Protein AF-A0A804MIJ2-F1 (afdb_monomer_lite)

pLDDT: mean 83.0, std 12.52, range [50.69, 95.25]

Secondary structure (DSSP, 8-state):
-HHHHHHHHHHHHHHHHHHHHTS----EEEEEEEEEE--HHHHHHHHHHHHHHSSSPEEEEEEEEEE-SEEEEEEEEEEE-

Organism: Zea mays (NCBI:txid4577)

Structure (mmCIF, N/CA/C/O backbone):
data_AF-A0A804MIJ2-F1
#
_entry.id   AF-A0A804MIJ2-F1
#
loop_
_atom_site.group_PDB
_atom_site.id
_atom_site.type_symbol
_atom_site.label_atom_id
_atom_site.label_alt_id
_atom_site.label_comp_id
_atom_site.label_asym_id
_atom_site.label_entity_id
_atom_site.label_seq_id
_atom_site.pdbx_PDB_ins_code
_atom_site.Cartn_x
_atom_site.Cartn_y
_atom_site.Cartn_z
_atom_site.occupancy
_atom_site.B_iso_or_equiv
_atom_site.auth_seq_id
_atom_site.auth_comp_id
_atom_site.auth_asym_id
_atom_site.auth_atom_id
_atom_site.pdbx_PDB_model_num
ATOM 1 N N . MET A 1 1 ? -42.843 -27.590 19.765 1.00 54.78 1 MET A N 1
ATOM 2 C CA . MET A 1 1 ? -42.265 -26.256 20.065 1.00 54.78 1 MET A CA 1
ATOM 3 C C . MET A 1 1 ? -40.993 -25.930 19.256 1.00 54.78 1 MET A C 1
ATOM 5 O O . MET A 1 1 ? -40.393 -24.899 19.509 1.00 54.78 1 MET A O 1
ATOM 9 N N . ALA A 1 2 ? -40.606 -26.715 18.235 1.00 63.38 2 ALA A N 1
ATOM 10 C CA . ALA A 1 2 ? -39.371 -26.478 17.466 1.00 63.38 2 ALA A CA 1
ATOM 11 C C . ALA A 1 2 ? -39.483 -25.396 16.366 1.00 63.38 2 ALA A C 1
ATOM 13 O O . ALA A 1 2 ? -38.537 -24.647 16.149 1.00 63.38 2 ALA A O 1
ATOM 14 N N . MET A 1 3 ? -40.643 -25.252 15.706 1.00 66.94 3 MET A N 1
ATOM 15 C CA . MET A 1 3 ? -40.771 -24.347 14.546 1.00 66.94 3 MET A CA 1
ATOM 16 C C . MET A 1 3 ? -40.558 -22.861 14.875 1.00 66.94 3 MET A C 1
ATOM 18 O O . MET A 1 3 ? -39.979 -22.134 14.074 1.00 66.94 3 MET A O 1
ATOM 22 N N . LYS A 1 4 ? -40.973 -22.405 16.067 1.00 74.81 4 LYS A N 1
ATOM 23 C CA . LYS A 1 4 ? -40.808 -20.999 16.477 1.00 74.81 4 LYS A CA 1
ATOM 24 C C . LYS A 1 4 ? -39.331 -20.603 16.594 1.00 74.81 4 LYS A C 1
ATOM 26 O O . LYS A 1 4 ? -38.971 -19.506 16.186 1.00 74.81 4 LYS A O 1
ATOM 31 N N . HIS A 1 5 ? -38.476 -21.502 17.088 1.00 72.31 5 HIS A N 1
ATOM 32 C CA . HIS A 1 5 ? -37.041 -21.235 17.226 1.00 72.31 5 HIS A CA 1
ATOM 33 C C . HIS A 1 5 ? -36.332 -21.114 15.874 1.00 72.31 5 HIS A C 1
ATOM 35 O O . HIS A 1 5 ? -35.457 -20.265 15.730 1.00 72.31 5 HIS A O 1
ATOM 41 N N . VAL A 1 6 ? -36.735 -21.906 14.873 1.00 78.31 6 VAL A N 1
ATOM 42 C CA . VAL A 1 6 ? -36.154 -21.838 13.521 1.00 78.31 6 VAL A CA 1
ATOM 43 C C . VAL A 1 6 ? -36.455 -20.490 12.867 1.00 78.31 6 VAL A C 1
ATOM 45 O O . VAL A 1 6 ? -35.544 -19.845 12.359 1.00 78.31 6 VAL A O 1
ATOM 48 N N . ILE A 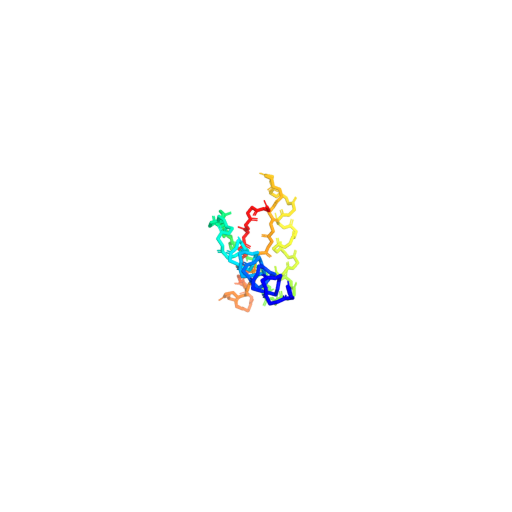1 7 ? -37.705 -20.021 12.950 1.00 82.25 7 ILE A N 1
ATOM 49 C CA . ILE A 1 7 ? -38.113 -18.726 12.380 1.00 82.25 7 ILE A CA 1
ATOM 50 C C . ILE A 1 7 ? -37.345 -17.575 13.038 1.00 82.25 7 ILE A C 1
ATOM 52 O O . ILE A 1 7 ? -36.832 -16.706 12.339 1.00 82.25 7 ILE A O 1
ATOM 56 N N . ILE A 1 8 ? -37.216 -17.591 14.369 1.00 83.75 8 ILE A N 1
ATOM 57 C CA . ILE A 1 8 ? -36.447 -16.576 15.104 1.00 83.75 8 ILE A CA 1
ATOM 58 C C . ILE A 1 8 ? -34.974 -16.600 14.673 1.00 83.75 8 ILE A C 1
ATOM 60 O O . ILE A 1 8 ? -34.399 -15.545 14.432 1.00 83.75 8 ILE A O 1
ATOM 64 N N . CYS A 1 9 ? -34.374 -17.782 14.512 1.00 84.38 9 CYS A N 1
ATOM 65 C CA . CYS A 1 9 ? -32.985 -17.912 14.069 1.00 84.38 9 CYS A CA 1
ATOM 66 C C . CYS A 1 9 ? -32.782 -17.361 12.645 1.00 84.38 9 CYS A C 1
ATOM 68 O O . CYS A 1 9 ? -31.847 -16.601 12.408 1.00 84.38 9 CYS A O 1
ATOM 70 N N . CYS A 1 10 ? -33.693 -17.664 11.713 1.00 84.06 10 CYS A N 1
ATOM 71 C CA . CYS A 1 10 ? -33.657 -17.119 10.353 1.00 84.06 10 CYS A CA 1
ATOM 72 C C . CYS A 1 10 ? -33.834 -15.595 10.323 1.00 84.06 10 CYS A C 1
ATOM 74 O O . CYS A 1 10 ? -33.120 -14.919 9.588 1.00 84.06 10 CYS A O 1
ATOM 76 N N . LEU A 1 11 ? -34.749 -15.047 11.130 1.00 83.81 11 LEU A N 1
ATOM 77 C CA . LEU A 1 11 ? -34.941 -13.599 11.247 1.00 83.81 11 LEU A CA 1
ATOM 78 C C . LEU A 1 11 ? -33.700 -12.911 11.823 1.00 83.81 11 LEU A C 1
ATOM 80 O O . LEU A 1 11 ? -33.310 -11.860 11.326 1.00 83.81 11 LEU A O 1
ATOM 84 N N . LEU A 1 12 ? -33.052 -13.515 12.824 1.00 82.31 12 LEU A N 1
ATOM 85 C CA . LEU A 1 12 ? -31.802 -13.003 13.388 1.00 82.31 12 LEU A CA 1
ATOM 86 C C . LEU A 1 12 ? -30.664 -13.039 12.361 1.00 82.31 12 LEU A C 1
ATOM 88 O O . LEU A 1 12 ? -29.962 -12.047 12.213 1.00 82.31 12 LEU A O 1
ATOM 92 N N . LEU A 1 13 ? -30.516 -14.133 11.607 1.00 79.44 13 LEU A N 1
ATOM 93 C CA . LEU A 1 13 ? -29.536 -14.236 10.518 1.00 79.44 13 LEU A CA 1
ATOM 94 C C . LEU A 1 13 ? -29.767 -13.171 9.438 1.00 79.44 13 LEU A C 1
ATOM 96 O O . LEU A 1 13 ? -28.815 -12.525 9.007 1.00 79.44 13 LEU A O 1
ATOM 100 N N . ALA A 1 14 ? -31.023 -12.949 9.040 1.00 77.19 14 ALA A N 1
ATOM 101 C CA . ALA A 1 14 ? -31.377 -11.901 8.087 1.00 77.19 14 ALA A CA 1
ATOM 102 C C . ALA A 1 14 ? -31.067 -10.497 8.633 1.00 77.19 14 ALA A C 1
ATOM 104 O O . ALA A 1 14 ? -30.512 -9.675 7.907 1.00 77.19 14 ALA A O 1
ATOM 105 N N . LEU A 1 15 ? -31.352 -10.237 9.917 1.00 73.19 15 LEU A N 1
ATOM 106 C CA . LEU A 1 15 ? -31.018 -8.965 10.566 1.00 73.19 15 LEU A CA 1
ATOM 107 C C . LEU A 1 15 ? -29.506 -8.710 10.583 1.00 73.19 15 LEU A C 1
ATOM 109 O O . LEU A 1 15 ? -29.073 -7.605 10.265 1.00 73.19 15 LEU A O 1
ATOM 113 N N . MET A 1 16 ? -28.708 -9.728 10.923 1.00 71.69 16 MET A N 1
ATOM 114 C CA . MET A 1 16 ? -27.245 -9.614 10.953 1.00 71.69 16 MET A CA 1
ATOM 115 C C . MET A 1 16 ? -26.685 -9.357 9.551 1.00 71.69 16 MET A C 1
ATOM 117 O O . MET A 1 16 ? -25.826 -8.494 9.376 1.00 71.69 16 MET A O 1
ATOM 121 N N . LEU A 1 17 ? -27.225 -10.033 8.533 1.00 65.50 17 LEU A N 1
ATOM 122 C CA . LEU A 1 17 ? -26.802 -9.832 7.148 1.00 65.50 17 LEU A CA 1
ATOM 123 C C . LEU A 1 17 ? -27.153 -8.428 6.634 1.00 65.50 17 LEU A C 1
ATOM 125 O O . LEU A 1 17 ? -26.378 -7.822 5.899 1.00 65.50 17 LEU A O 1
ATOM 129 N N . GLN A 1 18 ? -28.304 -7.889 7.042 1.00 59.66 18 GLN A N 1
ATOM 130 C CA . GLN A 1 18 ? -28.71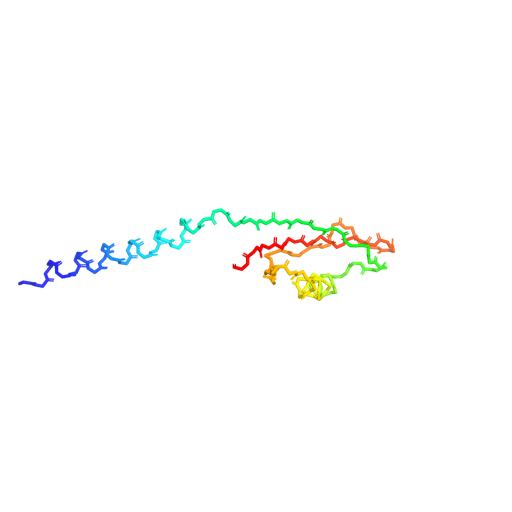5 -6.543 6.657 1.00 59.66 18 GLN A CA 1
ATOM 131 C C . GLN A 1 18 ? -27.916 -5.460 7.393 1.00 59.66 18 GLN A C 1
ATOM 133 O O . GLN A 1 18 ? -27.590 -4.443 6.784 1.00 59.66 18 GLN A O 1
ATOM 138 N N . SER A 1 19 ? -27.534 -5.692 8.657 1.00 55.06 19 SER A N 1
ATOM 139 C CA . SER A 1 19 ? -26.696 -4.746 9.406 1.00 55.06 19 SER A CA 1
ATOM 140 C C . SER A 1 19 ? -25.320 -4.525 8.773 1.00 55.06 19 SER A C 1
ATOM 142 O O . SER A 1 19 ? -24.830 -3.397 8.805 1.00 55.06 19 SER A O 1
ATOM 144 N N . ASP A 1 20 ? -24.756 -5.546 8.120 1.00 52.84 20 ASP A N 1
ATOM 145 C CA . ASP A 1 20 ? -23.474 -5.451 7.411 1.00 52.84 20 ASP A CA 1
ATOM 146 C C . ASP A 1 20 ? -23.563 -4.503 6.198 1.00 52.84 20 ASP A C 1
ATOM 148 O O . ASP A 1 20 ? -22.669 -3.694 5.961 1.00 52.84 20 ASP A O 1
ATOM 152 N N . GLN A 1 21 ? -24.699 -4.502 5.487 1.00 52.50 21 GLN A N 1
ATOM 153 C CA . GLN A 1 21 ? -24.898 -3.632 4.319 1.00 52.50 21 GLN A CA 1
ATOM 154 C C . GLN A 1 21 ? -25.329 -2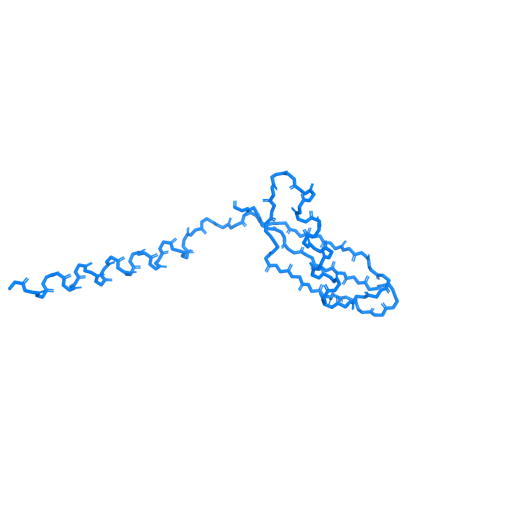.201 4.660 1.00 52.50 21 GLN A C 1
ATOM 156 O O . GLN A 1 21 ? -25.152 -1.300 3.843 1.00 52.50 21 GLN A O 1
ATOM 161 N N . THR A 1 22 ? -25.877 -1.966 5.855 1.00 52.44 22 THR A N 1
ATOM 162 C CA . THR A 1 22 ? -26.204 -0.615 6.352 1.00 52.44 22 THR A CA 1
ATOM 163 C C . THR A 1 22 ? -25.089 0.025 7.176 1.00 52.44 22 THR A C 1
ATOM 165 O O . THR A 1 22 ? -25.306 1.089 7.759 1.00 52.44 22 THR A O 1
ATOM 168 N N . SER A 1 23 ? -23.899 -0.583 7.221 1.00 50.69 23 SER A N 1
ATOM 169 C CA . SER A 1 23 ? -22.717 0.063 7.784 1.00 50.69 23 SER A CA 1
ATOM 170 C C . SER A 1 23 ? -22.472 1.368 7.025 1.00 50.69 23 SER A C 1
ATOM 172 O O . SER A 1 23 ? -22.222 1.356 5.821 1.00 50.69 23 SER A O 1
ATOM 174 N N . ALA A 1 24 ? -22.687 2.475 7.741 1.00 55.88 24 ALA A N 1
ATOM 175 C CA . ALA A 1 24 ? -22.503 3.874 7.374 1.00 55.88 24 ALA A CA 1
ATOM 176 C C . ALA A 1 24 ? -21.677 4.081 6.100 1.00 55.88 24 ALA A C 1
ATOM 178 O O . ALA A 1 24 ? -20.557 3.589 6.027 1.00 55.88 24 ALA A O 1
ATOM 179 N N . ALA A 1 25 ? -22.209 4.840 5.132 1.00 61.94 25 ALA A N 1
ATOM 180 C CA . ALA A 1 25 ? -21.495 5.207 3.911 1.00 61.94 25 ALA A CA 1
ATOM 181 C C . ALA A 1 25 ? -20.047 5.595 4.247 1.00 61.94 25 ALA A C 1
ATOM 183 O O . ALA A 1 25 ? -19.814 6.654 4.837 1.00 61.94 25 ALA A O 1
ATOM 184 N N . ASP A 1 26 ? -19.108 4.693 3.938 1.00 71.31 26 ASP A N 1
ATOM 185 C CA . ASP A 1 26 ? -17.706 4.862 4.297 1.00 71.31 26 ASP A CA 1
ATOM 186 C C . ASP A 1 26 ? -17.248 6.242 3.824 1.00 71.31 26 ASP A C 1
ATOM 188 O O . ASP A 1 26 ? -17.385 6.589 2.645 1.00 71.31 26 ASP A O 1
ATOM 192 N N . ILE A 1 27 ? -16.690 7.043 4.734 1.00 82.88 27 ILE A N 1
ATOM 193 C CA . ILE A 1 27 ? -16.058 8.301 4.342 1.00 82.88 27 ILE A CA 1
ATOM 194 C C . ILE A 1 27 ? -14.758 7.925 3.640 1.00 82.88 27 ILE A C 1
ATOM 196 O O . ILE A 1 27 ? -13.739 7.653 4.285 1.00 82.88 27 ILE A O 1
ATOM 200 N N . CYS A 1 28 ? -14.823 7.891 2.314 1.00 89.94 28 CYS A N 1
ATOM 201 C CA . CYS A 1 28 ? -13.697 7.591 1.453 1.00 89.94 28 CYS A CA 1
ATOM 202 C C . CYS A 1 28 ? -13.145 8.857 0.791 1.00 89.94 28 CYS A C 1
ATOM 204 O O . CYS A 1 28 ? -13.880 9.777 0.435 1.00 89.94 28 CYS A O 1
ATOM 206 N N . SER A 1 29 ? -11.836 8.880 0.588 1.00 90.31 29 SER A N 1
ATOM 207 C CA . SER A 1 29 ? -11.113 9.847 -0.228 1.00 90.31 29 SER A CA 1
ATOM 208 C C . SER A 1 29 ? -10.304 9.116 -1.296 1.00 90.31 29 SER A C 1
ATOM 210 O O . SER A 1 29 ? -10.066 7.910 -1.206 1.00 90.31 29 SER A O 1
ATOM 212 N N . TYR A 1 30 ? -9.885 9.838 -2.330 1.00 92.62 30 TYR A N 1
ATOM 213 C CA . TYR A 1 30 ? -9.023 9.294 -3.373 1.00 92.62 30 TYR A CA 1
ATOM 214 C C . TYR A 1 30 ? -7.761 10.136 -3.532 1.00 92.62 30 TYR A C 1
ATOM 216 O O . TYR A 1 30 ? -7.751 11.326 -3.214 1.00 92.62 30 TYR A O 1
ATOM 224 N N . ALA A 1 31 ? -6.698 9.515 -4.036 1.00 93.31 31 ALA A N 1
ATOM 225 C CA . ALA A 1 31 ? -5.487 10.213 -4.444 1.00 93.31 31 ALA A CA 1
ATOM 226 C C . ALA A 1 31 ? -4.856 9.541 -5.663 1.00 93.31 31 ALA A C 1
ATOM 228 O O . ALA A 1 31 ? -4.886 8.314 -5.791 1.00 93.31 31 ALA A O 1
ATOM 229 N N . ASP A 1 32 ? -4.238 10.360 -6.511 1.00 94.25 32 ASP A N 1
ATOM 230 C CA . ASP A 1 32 ? -3.482 9.907 -7.671 1.00 94.25 32 ASP A CA 1
ATOM 231 C C . ASP A 1 32 ? -1.991 10.165 -7.468 1.00 94.25 32 ASP A C 1
ATOM 233 O O . ASP A 1 32 ? -1.556 11.293 -7.224 1.00 94.25 32 ASP A O 1
ATOM 237 N N . PHE A 1 33 ? -1.186 9.121 -7.627 1.00 93.00 33 PHE A N 1
ATOM 238 C CA . PHE A 1 33 ? 0.259 9.195 -7.496 1.00 93.00 33 PHE A CA 1
ATOM 239 C C . PHE A 1 33 ? 0.948 8.901 -8.818 1.00 93.00 33 PHE A C 1
ATOM 241 O O . PHE A 1 33 ? 0.672 7.902 -9.488 1.00 93.00 33 PHE A O 1
ATOM 248 N N . ARG A 1 34 ? 1.896 9.764 -9.187 1.00 91.06 34 ARG A N 1
ATOM 249 C CA . ARG A 1 34 ? 2.760 9.517 -10.341 1.00 91.06 34 ARG A CA 1
ATOM 250 C C . ARG A 1 34 ? 3.731 8.392 -10.010 1.00 91.06 34 ARG A C 1
ATOM 252 O O . ARG A 1 34 ? 4.377 8.403 -8.965 1.00 91.06 34 ARG A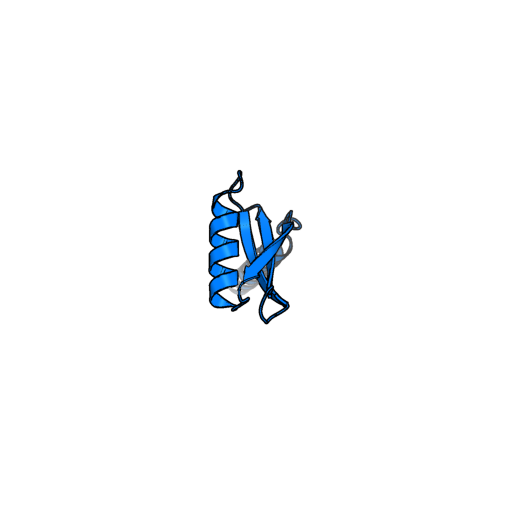 O 1
ATOM 259 N N . ALA A 1 35 ? 3.857 7.456 -10.936 1.00 84.94 35 ALA A N 1
ATOM 260 C CA . ALA A 1 35 ? 4.823 6.376 -10.887 1.00 84.94 35 ALA A CA 1
ATOM 261 C C . ALA A 1 35 ? 5.600 6.363 -12.202 1.00 84.94 35 ALA A C 1
ATOM 263 O O . ALA A 1 35 ? 5.023 6.576 -13.268 1.00 84.94 35 ALA A O 1
ATOM 264 N N . MET A 1 36 ? 6.908 6.091 -12.153 1.00 84.75 36 MET A N 1
ATOM 265 C CA . MET A 1 36 ? 7.700 5.996 -13.384 1.00 84.75 36 MET A CA 1
ATOM 266 C C . MET A 1 36 ? 7.122 4.927 -14.315 1.00 84.75 36 MET A C 1
ATOM 268 O O . MET A 1 36 ? 6.946 5.194 -15.494 1.00 84.75 36 MET A O 1
ATOM 272 N N . PHE A 1 37 ? 6.721 3.785 -13.755 1.00 86.56 37 PHE A N 1
ATOM 273 C CA . PHE A 1 37 ? 5.927 2.763 -14.424 1.00 86.56 37 PHE A CA 1
ATOM 274 C C . PHE A 1 37 ? 4.775 2.368 -13.511 1.00 86.56 37 PHE A C 1
ATOM 276 O O . PHE A 1 37 ? 5.010 1.931 -12.389 1.00 86.56 37 PHE A O 1
ATOM 283 N N . CYS A 1 38 ? 3.531 2.472 -13.971 1.00 89.00 38 CYS A N 1
ATOM 284 C CA . CYS A 1 38 ? 2.423 1.947 -13.181 1.00 89.00 38 CYS A CA 1
ATOM 285 C C . CYS A 1 38 ? 2.255 0.446 -13.443 1.00 89.00 38 CYS A C 1
ATOM 287 O O . CYS A 1 38 ? 1.837 0.026 -14.523 1.00 89.00 38 CYS A O 1
ATOM 289 N N . LYS A 1 39 ? 2.591 -0.370 -12.441 1.00 91.44 39 LYS A N 1
ATOM 290 C CA . LYS A 1 39 ? 2.245 -1.795 -12.370 1.00 91.44 39 LYS A CA 1
ATOM 291 C C . LYS A 1 39 ? 1.296 -1.999 -11.197 1.00 91.44 39 LYS A C 1
ATOM 293 O O . LYS A 1 39 ? 1.514 -1.414 -10.142 1.00 91.44 39 LYS A O 1
ATOM 298 N N . ASN A 1 40 ? 0.291 -2.861 -11.350 1.00 89.81 40 ASN A N 1
ATOM 299 C CA . ASN A 1 40 ? -0.739 -3.059 -10.322 1.00 89.81 40 ASN A CA 1
ATOM 300 C C . ASN A 1 40 ? -0.161 -3.406 -8.942 1.00 89.81 40 ASN A C 1
ATOM 302 O O . ASN A 1 40 ? -0.611 -2.849 -7.948 1.00 89.81 40 ASN A O 1
ATOM 306 N N . TRP A 1 41 ? 0.858 -4.271 -8.876 1.00 91.38 41 TRP A N 1
ATOM 307 C CA . TRP A 1 41 ? 1.500 -4.638 -7.607 1.00 91.38 41 TRP A CA 1
ATOM 308 C C . TRP A 1 41 ? 2.208 -3.448 -6.940 1.00 91.38 41 TRP A C 1
ATOM 310 O O . TRP A 1 41 ? 2.133 -3.292 -5.725 1.00 91.38 41 TRP A O 1
ATOM 320 N N . MET A 1 42 ? 2.845 -2.586 -7.737 1.00 91.75 42 MET A N 1
ATOM 321 C CA . MET A 1 42 ? 3.569 -1.407 -7.262 1.00 91.75 42 MET A CA 1
ATOM 322 C C . MET A 1 42 ? 2.602 -0.290 -6.854 1.00 91.75 42 MET A C 1
ATOM 324 O O . MET A 1 42 ? 2.807 0.389 -5.857 1.00 91.75 42 MET A O 1
ATOM 328 N N . CYS A 1 43 ? 1.503 -0.137 -7.595 1.00 93.38 43 CYS A N 1
ATOM 329 C CA . CYS A 1 43 ? 0.417 0.762 -7.228 1.00 93.38 43 CYS A CA 1
ATOM 330 C C . CYS A 1 43 ? -0.237 0.319 -5.909 1.00 93.38 43 CYS A C 1
ATOM 332 O O . CYS A 1 43 ? -0.416 1.132 -5.009 1.00 93.38 43 CYS A O 1
ATOM 334 N N . LYS A 1 44 ? -0.489 -0.987 -5.738 1.00 94.12 44 LYS A N 1
ATOM 335 C CA . LYS A 1 44 ? -1.002 -1.553 -4.483 1.00 94.12 44 LYS A CA 1
ATOM 336 C C . LYS A 1 44 ? -0.099 -1.232 -3.292 1.00 94.12 44 LYS A C 1
ATOM 338 O O . LYS A 1 44 ? -0.597 -0.769 -2.268 1.00 94.12 44 LYS A O 1
ATOM 343 N N . SER A 1 45 ? 1.208 -1.478 -3.412 1.00 94.19 45 SER A N 1
ATOM 344 C CA . SER A 1 45 ? 2.156 -1.206 -2.325 1.00 94.19 45 SER A CA 1
ATOM 345 C C . SER A 1 45 ? 2.262 0.287 -2.022 1.00 94.19 45 SER A C 1
ATOM 347 O O . SER A 1 45 ? 2.292 0.662 -0.853 1.00 94.19 45 SER A O 1
ATOM 349 N N . GLN A 1 46 ? 2.238 1.141 -3.049 1.00 93.00 46 GLN A N 1
ATOM 350 C CA . GLN A 1 46 ? 2.228 2.591 -2.887 1.00 93.00 46 GLN A CA 1
ATOM 351 C C . GLN A 1 46 ? 0.969 3.079 -2.162 1.00 93.00 46 GLN A C 1
ATOM 353 O O . GLN A 1 46 ? 1.091 3.835 -1.202 1.00 93.00 46 GLN A O 1
ATOM 358 N N . CYS A 1 47 ? -0.222 2.621 -2.561 1.00 94.12 47 CYS A N 1
ATOM 359 C CA . CYS A 1 47 ? -1.463 2.951 -1.860 1.00 94.12 47 CYS A CA 1
ATOM 360 C C . CYS A 1 47 ? -1.403 2.494 -0.399 1.00 94.12 47 CYS A C 1
ATOM 362 O O . CYS A 1 47 ? -1.709 3.270 0.497 1.00 94.12 47 CYS A O 1
ATOM 364 N N . TRP A 1 48 ? -0.969 1.258 -0.141 1.00 93.81 48 TRP A N 1
ATOM 365 C CA . TRP A 1 48 ? -0.869 0.740 1.224 1.00 93.81 48 TRP A CA 1
ATOM 366 C C . TRP A 1 48 ? 0.105 1.550 2.083 1.00 93.81 48 TRP A C 1
ATOM 368 O O . TRP A 1 48 ? -0.220 1.917 3.204 1.00 93.81 48 TRP A O 1
ATOM 378 N N . PHE A 1 49 ? 1.276 1.898 1.553 1.00 93.50 49 PHE A N 1
ATOM 379 C CA . PHE A 1 49 ? 2.228 2.741 2.272 1.00 93.50 49 PHE A CA 1
ATOM 380 C C . PHE A 1 49 ? 1.630 4.117 2.602 1.00 93.50 49 PHE A C 1
ATOM 382 O O . PHE A 1 49 ? 1.748 4.588 3.728 1.00 93.50 49 PHE A O 1
ATOM 389 N N . GLN A 1 50 ? 0.923 4.733 1.649 1.00 92.25 50 GLN A N 1
ATOM 390 C CA . GLN A 1 50 ? 0.256 6.021 1.858 1.00 92.25 50 GLN A CA 1
ATOM 391 C C . GLN A 1 50 ? -0.892 5.934 2.869 1.00 92.25 50 GLN A C 1
ATOM 393 O O . GLN A 1 50 ? -1.070 6.850 3.666 1.00 92.25 50 GLN A O 1
ATOM 398 N N . SER A 1 51 ? -1.640 4.828 2.899 1.00 91.38 51 SER A N 1
ATOM 399 C CA . SER A 1 51 ? -2.735 4.659 3.859 1.00 91.38 51 SER A CA 1
ATOM 400 C C . SER A 1 51 ? -2.247 4.595 5.310 1.00 91.38 51 SER A C 1
ATOM 402 O O . SER A 1 51 ? -2.975 5.017 6.204 1.00 91.38 51 SER A O 1
ATOM 404 N N . GLN A 1 52 ? -1.017 4.119 5.534 1.00 90.38 52 GLN A N 1
ATOM 405 C CA . GLN A 1 52 ? -0.364 4.075 6.848 1.00 90.38 52 GLN A CA 1
ATOM 406 C C . GLN A 1 52 ? 0.181 5.439 7.300 1.00 90.38 52 GLN A C 1
ATOM 408 O O . GLN A 1 52 ? 0.388 5.648 8.492 1.00 90.38 52 GLN A O 1
ATOM 413 N N . LEU A 1 53 ? 0.433 6.362 6.362 1.00 90.19 53 LEU A N 1
ATOM 414 C CA . LEU A 1 53 ? 0.901 7.722 6.657 1.00 90.19 53 LEU A CA 1
ATOM 415 C C . LEU A 1 53 ? -0.243 8.685 7.009 1.00 90.19 53 LEU A C 1
ATOM 417 O O . LEU A 1 53 ? 0.005 9.755 7.564 1.00 90.19 53 LEU A O 1
ATOM 421 N N . ILE A 1 54 ? -1.485 8.331 6.672 1.00 83.44 54 ILE A N 1
ATOM 422 C CA . ILE A 1 54 ? -2.667 9.141 6.973 1.00 83.44 54 ILE A CA 1
ATOM 423 C C . ILE A 1 54 ? -3.132 8.853 8.407 1.00 83.44 54 ILE A C 1
ATOM 425 O O . ILE A 1 54 ? -3.287 7.699 8.799 1.00 83.44 54 ILE A O 1
ATOM 429 N N . THR A 1 55 ? -3.398 9.915 9.172 1.00 81.38 55 THR A N 1
ATOM 430 C CA . THR A 1 55 ? -3.976 9.843 10.523 1.00 81.38 55 THR A CA 1
ATOM 431 C C . THR A 1 55 ? -5.410 10.386 10.495 1.00 81.38 55 THR A C 1
ATOM 433 O O . THR A 1 55 ? -5.597 11.533 10.082 1.00 81.38 55 THR A O 1
ATOM 436 N N . PRO A 1 56 ? -6.433 9.642 10.960 1.00 81.19 56 PRO A N 1
ATOM 437 C CA . PRO A 1 56 ? -6.386 8.254 11.432 1.00 81.19 56 PRO A CA 1
ATOM 438 C C . PRO A 1 56 ? -6.078 7.262 10.293 1.00 81.19 56 PRO A C 1
ATOM 440 O O . PRO A 1 56 ? -6.292 7.606 9.129 1.00 81.19 56 PRO A O 1
ATOM 443 N N . PRO A 1 57 ? -5.597 6.045 10.615 1.00 77.75 57 PRO A N 1
ATOM 444 C CA . PRO A 1 57 ? -5.259 5.047 9.608 1.00 77.75 57 PRO A CA 1
ATOM 445 C C . PRO A 1 57 ? -6.477 4.714 8.747 1.00 77.75 57 PRO A C 1
ATOM 447 O O . PRO A 1 57 ? -7.531 4.324 9.255 1.00 77.75 57 PRO A O 1
ATOM 450 N N . ASN A 1 58 ? -6.304 4.844 7.436 1.00 88.56 58 ASN A N 1
ATOM 451 C CA . ASN A 1 58 ? -7.316 4.479 6.455 1.00 88.56 58 ASN A CA 1
ATOM 452 C C . ASN A 1 58 ? -7.040 3.079 5.895 1.00 88.56 58 ASN A C 1
ATOM 454 O O . ASN A 1 58 ? -5.894 2.633 5.806 1.00 88.56 58 ASN A O 1
ATOM 458 N N . VAL A 1 59 ? -8.094 2.396 5.456 1.00 91.50 59 VAL A N 1
ATOM 459 C CA . VAL A 1 59 ? -7.993 1.162 4.673 1.00 91.50 59 VAL A CA 1
ATOM 460 C C . VAL A 1 59 ? -7.949 1.488 3.184 1.00 91.50 59 VAL A C 1
ATOM 462 O O . VAL A 1 59 ? -8.649 2.382 2.707 1.00 91.50 59 VAL A O 1
ATOM 465 N N . VAL A 1 60 ? -7.131 0.757 2.427 1.00 93.00 60 VAL A N 1
ATOM 466 C CA . VAL A 1 60 ? -7.152 0.826 0.959 1.00 93.00 60 VAL A CA 1
ATOM 467 C C . VAL A 1 60 ? -8.309 -0.032 0.462 1.00 93.00 60 VAL A C 1
ATOM 469 O O . VAL A 1 60 ? -8.244 -1.257 0.554 1.00 93.00 60 VAL A O 1
ATOM 472 N N . LYS A 1 61 ? -9.355 0.607 -0.065 1.00 92.62 61 LYS A N 1
ATOM 473 C CA . LYS A 1 61 ? -10.531 -0.079 -0.624 1.00 92.62 61 LYS A CA 1
ATOM 474 C C . LYS A 1 61 ? -10.318 -0.463 -2.085 1.00 92.62 61 LYS A C 1
ATOM 476 O O . LYS A 1 61 ? -10.725 -1.540 -2.506 1.00 92.62 61 LYS A O 1
ATOM 481 N N . GLU A 1 62 ? -9.630 0.390 -2.841 1.00 93.69 62 GLU A N 1
ATOM 482 C CA . GLU A 1 62 ? -9.326 0.157 -4.253 1.00 93.69 62 GLU A CA 1
ATOM 483 C C . GLU A 1 62 ? -7.934 0.690 -4.613 1.00 93.69 62 GLU A C 1
ATOM 485 O O . GLU A 1 62 ? -7.476 1.702 -4.079 1.00 93.69 62 GLU A O 1
ATOM 490 N N . HIS A 1 63 ? -7.270 0.013 -5.550 1.00 94.00 63 HIS A N 1
ATOM 491 C CA . HIS A 1 63 ? -6.072 0.508 -6.216 1.00 94.00 63 HIS A CA 1
ATOM 492 C C . HIS A 1 63 ? -6.106 0.130 -7.700 1.00 94.00 63 HIS A C 1
ATOM 494 O O . HIS A 1 63 ? -6.424 -1.010 -8.052 1.00 94.00 63 HIS A O 1
ATOM 500 N N . ARG A 1 64 ? -5.727 1.045 -8.594 1.00 94.31 64 ARG A N 1
ATOM 501 C CA . ARG A 1 64 ? -5.622 0.739 -10.030 1.00 94.31 64 ARG A CA 1
ATOM 502 C C . ARG A 1 64 ? -4.647 1.652 -10.755 1.00 94.31 64 ARG A C 1
ATOM 504 O O . ARG A 1 64 ? -4.486 2.817 -10.411 1.00 94.31 64 ARG A O 1
ATOM 511 N N . CYS A 1 65 ? -4.034 1.136 -11.811 1.00 93.94 65 CYS A N 1
ATOM 512 C CA . CYS A 1 65 ? -3.286 1.962 -12.749 1.00 93.94 65 CYS A CA 1
ATOM 513 C C . CYS A 1 65 ? -4.242 2.620 -13.745 1.00 93.94 65 CYS A C 1
ATOM 515 O O . CYS A 1 65 ? -4.821 1.931 -14.580 1.00 93.94 65 CYS A O 1
ATOM 517 N N . ILE A 1 66 ? -4.385 3.944 -13.677 1.00 92.50 66 ILE A N 1
ATOM 518 C CA . ILE A 1 66 ? -5.204 4.720 -14.627 1.00 92.50 66 ILE A CA 1
ATOM 519 C C . ILE A 1 66 ? -4.405 5.156 -15.858 1.00 92.50 66 ILE A C 1
ATOM 521 O O . ILE A 1 66 ? -4.976 5.406 -16.915 1.00 92.50 66 ILE A O 1
ATOM 525 N N . LYS A 1 67 ? -3.071 5.191 -15.750 1.00 89.44 67 LYS A N 1
ATOM 526 C CA . LYS A 1 67 ? -2.169 5.423 -16.882 1.00 89.44 67 LYS A CA 1
ATOM 527 C C . LYS A 1 67 ? -0.943 4.519 -16.780 1.00 89.44 67 LYS A C 1
ATOM 529 O O . LYS A 1 67 ? -0.287 4.482 -15.741 1.00 89.44 67 LYS A O 1
ATOM 534 N N . GLY A 1 68 ? -0.643 3.788 -17.852 1.00 82.25 68 GLY A N 1
ATOM 535 C CA . GLY A 1 68 ? 0.585 2.999 -17.998 1.00 82.25 68 GLY A CA 1
ATOM 536 C C . GLY A 1 68 ? 1.726 3.785 -18.658 1.00 82.25 68 GLY A C 1
ATOM 537 O O . GLY A 1 68 ? 1.590 4.972 -18.944 1.00 82.25 68 GLY A O 1
ATOM 538 N N . GLY A 1 69 ? 2.841 3.103 -18.939 1.00 80.88 69 GLY A N 1
ATOM 539 C CA . GLY A 1 69 ? 4.011 3.686 -19.611 1.00 80.88 69 GLY A CA 1
ATOM 540 C C . GLY A 1 69 ? 4.933 4.484 -18.685 1.00 80.88 69 GLY A C 1
ATOM 541 O O . GLY A 1 69 ? 4.781 4.441 -17.463 1.00 80.88 69 GLY A O 1
ATOM 542 N N . ILE A 1 70 ? 5.897 5.184 -19.291 1.00 76.31 70 ILE A N 1
ATOM 543 C CA . ILE A 1 70 ? 6.754 6.157 -18.603 1.00 76.31 70 ILE A CA 1
ATOM 544 C C . ILE A 1 70 ? 5.853 7.343 -18.224 1.00 76.31 70 ILE A C 1
ATOM 546 O O . ILE A 1 70 ? 5.162 7.873 -19.093 1.00 76.31 70 ILE A O 1
ATOM 550 N N . TYR A 1 71 ? 5.814 7.722 -16.942 1.00 83.81 71 TYR A N 1
ATOM 551 C CA . TYR A 1 71 ? 4.810 8.631 -16.339 1.00 83.81 71 TYR A CA 1
ATOM 552 C C . TYR A 1 71 ? 3.421 8.009 -16.143 1.00 83.81 71 TYR A C 1
ATOM 554 O O . TYR A 1 71 ? 2.386 8.633 -16.413 1.00 83.81 71 TYR A O 1
ATOM 562 N N . GLY A 1 72 ? 3.403 6.773 -15.650 1.00 90.56 72 GLY A N 1
ATOM 563 C CA . GLY A 1 72 ? 2.183 6.135 -15.191 1.00 90.56 72 GLY A CA 1
ATOM 564 C C . GLY A 1 72 ? 1.544 6.847 -13.993 1.00 90.56 72 GLY A C 1
ATOM 565 O O . GLY A 1 72 ? 2.169 7.648 -13.293 1.00 90.56 72 GLY A O 1
ATOM 566 N N . LEU A 1 73 ? 0.273 6.543 -13.758 1.00 93.62 73 LEU A N 1
ATOM 567 C CA . LEU A 1 73 ? -0.524 7.148 -12.698 1.00 93.62 73 LEU A CA 1
ATOM 568 C C .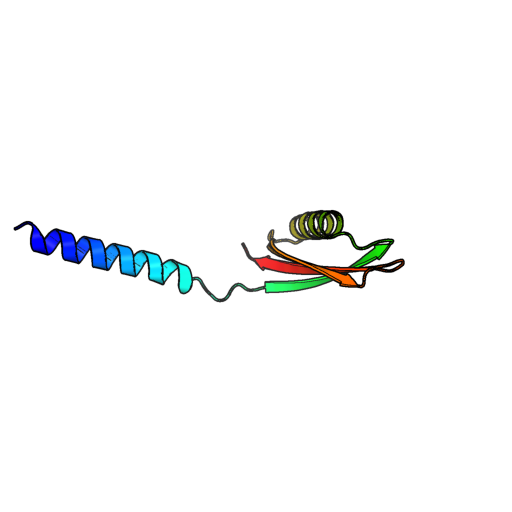 LEU A 1 73 ? -1.292 6.047 -11.962 1.00 93.62 73 LEU A C 1
ATOM 570 O O . LEU A 1 73 ? -2.010 5.255 -12.580 1.00 93.62 73 LEU A O 1
ATOM 574 N N . CYS A 1 74 ? -1.072 5.981 -10.654 1.00 94.56 74 CYS A N 1
ATOM 575 C CA . CYS A 1 74 ? -1.690 5.049 -9.726 1.00 94.56 74 CYS A CA 1
ATOM 576 C C . CYS A 1 74 ? -2.806 5.765 -8.972 1.00 94.56 74 CYS A C 1
ATOM 578 O O . CYS A 1 74 ? -2.554 6.786 -8.344 1.00 94.56 74 CYS A O 1
ATOM 580 N N . HIS A 1 75 ? -4.011 5.217 -9.033 1.00 95.25 75 HIS A N 1
ATOM 581 C CA . HIS A 1 75 ? -5.182 5.703 -8.324 1.00 95.25 75 HIS A CA 1
ATOM 582 C C . HIS A 1 75 ? -5.419 4.853 -7.078 1.00 95.25 75 HIS A C 1
ATOM 584 O O . HIS A 1 75 ? -5.448 3.622 -7.175 1.00 95.25 75 HIS A O 1
ATOM 590 N N . CYS A 1 76 ? -5.621 5.507 -5.938 1.00 94.94 76 CYS A N 1
ATOM 591 C CA . CYS A 1 76 ? -5.894 4.879 -4.652 1.00 94.94 76 CYS A CA 1
ATOM 592 C C . CYS A 1 76 ? -7.206 5.407 -4.074 1.00 94.94 76 CYS A C 1
ATOM 594 O O . CYS A 1 76 ? -7.421 6.619 -4.066 1.00 94.94 76 CYS A O 1
ATOM 596 N N . VAL A 1 77 ? -8.028 4.515 -3.521 1.00 94.69 77 VAL A N 1
ATOM 597 C 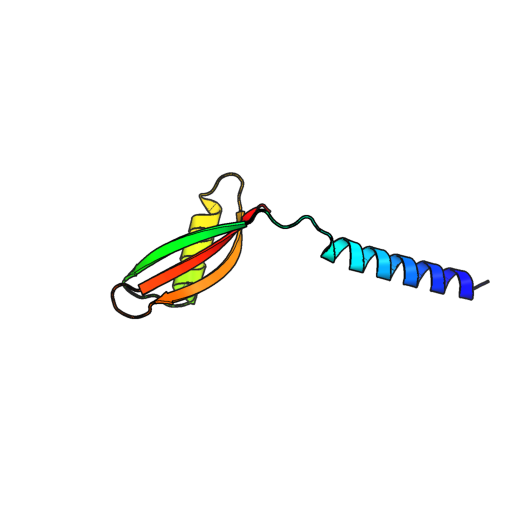CA . VAL A 1 77 ? -9.200 4.875 -2.714 1.00 94.69 77 VAL A CA 1
ATOM 598 C C . VAL A 1 77 ? -8.949 4.459 -1.271 1.00 94.69 77 VAL A C 1
ATOM 600 O O . VAL A 1 77 ? -8.729 3.280 -0.980 1.00 94.69 77 VAL A O 1
ATOM 603 N N . PHE A 1 78 ? -8.991 5.437 -0.376 1.00 93.62 78 PHE A N 1
ATOM 604 C CA . PHE A 1 78 ? -8.794 5.286 1.057 1.00 93.62 78 PHE A CA 1
ATOM 605 C C . PHE A 1 78 ? -10.117 5.498 1.765 1.00 93.62 78 PHE A C 1
ATOM 607 O O . PHE A 1 78 ? -10.771 6.503 1.523 1.00 93.62 78 PHE A O 1
ATOM 614 N N . CYS A 1 79 ? -10.499 4.608 2.665 1.00 90.38 79 CYS A N 1
ATOM 615 C CA . CYS A 1 79 ? -11.684 4.793 3.493 1.00 90.38 79 CYS A CA 1
ATOM 616 C C . CYS A 1 79 ? -11.277 4.775 4.956 1.00 90.38 79 CYS A C 1
ATOM 618 O O . CYS A 1 79 ? -10.332 4.072 5.324 1.00 90.38 79 CYS A O 1
ATOM 620 N N . LYS A 1 80 ? -11.957 5.565 5.787 1.00 85.31 80 LYS A N 1
ATOM 621 C CA . LYS A 1 80 ? -11.764 5.458 7.234 1.00 85.31 80 LYS A CA 1
ATOM 622 C C . LYS A 1 80 ? -12.091 4.032 7.671 1.00 85.31 80 LYS A C 1
ATOM 624 O O . LYS A 1 80 ? -13.042 3.444 7.165 1.00 85.31 80 LYS A O 1
ATOM 629 N N . LYS A 1 81 ? -11.239 3.483 8.532 1.00 71.44 81 LYS A N 1
ATOM 630 C CA . LYS A 1 81 ? -11.461 2.174 9.139 1.00 71.44 81 LYS A CA 1
ATOM 631 C C . LYS A 1 81 ? -12.653 2.203 10.092 1.00 71.44 81 LYS A C 1
ATOM 633 O O . LYS A 1 81 ? -12.854 3.267 10.723 1.00 71.44 81 LYS A O 1
#

Foldseek 3Di:
DPPVVVVVVVVVVVVVVVVVVVPPPFPKDKDKDWDQFDDQVVLVVVLQVVQCVDPPRWDWPDWDFPAGHGGTMIMTMTTHD

Sequence (81 aa):
MAMKHVIICCLLLALMLQSDQTSAADICSYADFRAMFCKNWMCKSQCWFQSQLITPPNVVKEHRCIKGGIYGLCHCVFCKK

Radius of gyration: 20.04 Å; chains: 1; bounding box: 50×37×40 Å